Protein AF-A0A705KXM7-F1 (afdb_monomer)

Organism: Salmonella enterica (NCBI:txid28901)

pLDDT: mean 90.25, std 12.89, range [35.69, 98.38]

Solvent-accessible surface area (backbone atoms only — not comparable to full-atom values): 8293 Å² total; per-residue (Å²): 133,94,76,89,62,54,89,81,46,98,57,70,93,60,87,66,49,78,50,76,40,66,46,67,66,59,46,51,50,56,48,60,78,55,53,46,82,41,42,46,74,47,78,40,74,93,71,40,30,37,38,35,27,32,37,32,26,46,93,92,55,66,46,82,53,59,20,34,37,34,35,46,50,79,77,50,71,69,58,50,54,50,61,71,52,62,95,51,94,66,53,53,66,60,48,24,51,51,36,51,80,43,28,96,81,44,77,27,63,51,99,86,65,48,82,38,56,18,59,61,45,22,56,50,48,66,65,70,53,82,70,68,69,65,61,70,81,73,116

Foldseek 3Di:
DDDDPQVVDPDGPDDFAEAEEQDPVVLVVVLVVQADAQWDKDDDVVQRKIKIQRQQHDPVDGGPSRRMHMHGHDQDPVRVLCVVPPPDDDDLLRVLVSLVVCQVVDWDADPVRDTDGSNVVSVVSVVDDPVVVVPVVPD

Structure (mmCIF, N/CA/C/O backbone):
data_AF-A0A705KXM7-F1
#
_entry.id   AF-A0A705KXM7-F1
#
loop_
_atom_site.group_PDB
_atom_site.id
_atom_site.type_symbol
_atom_site.label_atom_id
_atom_site.label_alt_id
_atom_site.label_comp_id
_atom_site.label_asym_id
_atom_site.label_entity_id
_atom_site.label_seq_id
_atom_site.pdbx_PDB_ins_code
_atom_site.Cartn_x
_atom_site.Cartn_y
_atom_site.Cartn_z
_atom_site.occupancy
_atom_site.B_iso_or_equiv
_atom_site.auth_seq_id
_atom_site.auth_comp_id
_atom_site.auth_asym_id
_atom_site.auth_atom_id
_atom_site.pdbx_PDB_model_num
ATOM 1 N N . ARG A 1 1 ? 41.262 -5.428 -14.659 1.00 68.44 1 ARG A N 1
ATOM 2 C CA . ARG A 1 1 ? 40.091 -4.708 -14.102 1.00 68.44 1 ARG A CA 1
ATOM 3 C C . ARG A 1 1 ? 39.332 -4.125 -15.281 1.00 68.44 1 ARG A C 1
ATOM 5 O O . ARG A 1 1 ? 39.968 -3.481 -16.101 1.00 68.44 1 ARG A O 1
ATOM 12 N N . ILE A 1 2 ? 38.039 -4.408 -15.421 1.00 82.38 2 ILE A N 1
ATOM 13 C CA . ILE A 1 2 ? 37.230 -3.795 -16.482 1.00 82.38 2 ILE A CA 1
ATOM 14 C C . ILE A 1 2 ? 36.996 -2.336 -16.080 1.00 82.38 2 ILE A C 1
ATOM 16 O O . ILE A 1 2 ? 36.621 -2.066 -14.937 1.00 82.38 2 ILE A O 1
ATOM 20 N N . HIS A 1 3 ? 37.306 -1.409 -16.980 1.00 84.56 3 HIS A N 1
ATOM 21 C CA . HIS A 1 3 ? 37.097 0.021 -16.780 1.00 84.56 3 HIS A CA 1
ATOM 22 C C . HIS A 1 3 ? 35.886 0.460 -17.596 1.00 84.56 3 HIS A C 1
ATOM 24 O O . HIS A 1 3 ? 35.820 0.183 -18.790 1.00 84.56 3 HIS A O 1
ATOM 30 N N . ASP A 1 4 ? 34.945 1.141 -16.946 1.00 88.12 4 ASP A N 1
ATOM 31 C CA . ASP A 1 4 ? 33.779 1.706 -17.615 1.00 88.12 4 ASP A CA 1
ATOM 32 C C . ASP A 1 4 ? 34.175 2.956 -18.419 1.00 88.12 4 ASP A C 1
ATOM 34 O O . ASP A 1 4 ? 34.808 3.883 -17.896 1.00 88.12 4 ASP A O 1
ATOM 38 N N . LEU A 1 5 ? 33.815 2.959 -19.701 1.00 93.06 5 LEU A N 1
ATOM 39 C CA . LEU A 1 5 ? 34.077 4.043 -20.645 1.00 93.06 5 LEU A CA 1
ATOM 40 C C . LEU A 1 5 ? 32.840 4.921 -20.890 1.00 93.06 5 LEU A C 1
ATOM 42 O O . LEU A 1 5 ? 32.941 5.900 -21.625 1.00 93.06 5 LEU A O 1
ATOM 46 N N . GLU A 1 6 ? 31.692 4.618 -20.272 1.00 91.81 6 GLU A N 1
ATOM 47 C CA . GLU A 1 6 ? 30.417 5.323 -20.478 1.00 91.81 6 GLU A CA 1
ATOM 48 C C . GLU A 1 6 ? 30.561 6.837 -20.298 1.00 91.81 6 GLU A C 1
ATOM 50 O O . GLU A 1 6 ? 30.059 7.608 -21.109 1.00 91.81 6 GLU A O 1
ATOM 55 N N . LYS A 1 7 ? 31.345 7.267 -19.303 1.00 91.88 7 LYS A N 1
ATOM 56 C CA . LYS A 1 7 ? 31.594 8.684 -18.981 1.00 91.88 7 LYS A CA 1
ATOM 57 C C . LYS A 1 7 ? 32.223 9.515 -20.106 1.00 91.88 7 LYS A C 1
ATOM 59 O O . LYS A 1 7 ? 32.216 10.737 -20.017 1.00 91.88 7 LYS A O 1
ATOM 64 N N . PHE A 1 8 ? 32.829 8.872 -21.102 1.00 95.50 8 PHE A N 1
ATOM 65 C CA . PHE A 1 8 ? 33.451 9.547 -22.243 1.00 95.50 8 PHE A CA 1
ATOM 66 C C . PHE A 1 8 ? 32.529 9.618 -23.465 1.00 95.50 8 PHE A C 1
ATOM 68 O O . PHE A 1 8 ? 32.888 10.241 -24.460 1.00 95.50 8 PHE A O 1
ATOM 75 N N . ASN A 1 9 ? 31.358 8.982 -23.407 1.00 92.12 9 ASN A N 1
ATOM 76 C CA . ASN A 1 9 ? 30.386 8.994 -24.488 1.00 92.12 9 ASN A CA 1
ATOM 77 C C . ASN A 1 9 ? 29.373 10.122 -24.298 1.00 92.12 9 ASN A C 1
ATOM 79 O O . ASN A 1 9 ? 29.081 10.542 -23.180 1.00 92.12 9 ASN A O 1
ATOM 83 N N . LEU A 1 10 ? 28.808 10.590 -25.412 1.00 94.94 10 LEU A N 1
ATOM 84 C CA . LEU A 1 10 ? 27.752 11.604 -25.398 1.00 94.94 10 LEU A CA 1
A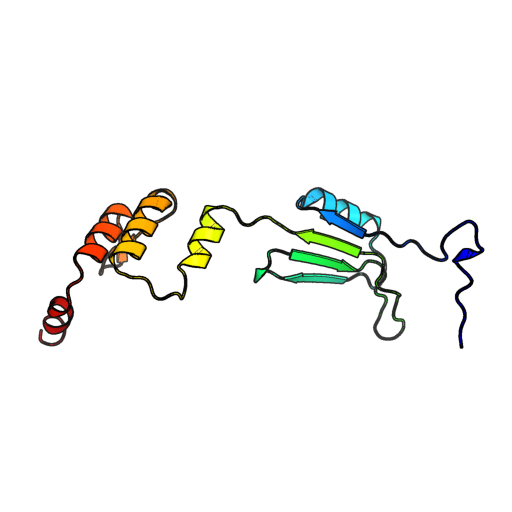TOM 85 C C . LEU A 1 10 ? 26.478 11.086 -24.709 1.00 94.94 10 LEU A C 1
ATOM 87 O O . LEU A 1 10 ? 25.825 11.820 -23.974 1.00 94.94 10 LEU A O 1
ATOM 91 N N . ASN A 1 11 ? 26.150 9.814 -24.943 1.00 94.00 11 ASN A N 1
ATOM 92 C CA . ASN A 1 11 ? 24.974 9.142 -24.404 1.00 94.00 11 ASN A CA 1
ATOM 93 C C . ASN A 1 11 ? 25.385 7.977 -23.501 1.00 94.00 11 ASN A C 1
ATOM 95 O O . ASN A 1 11 ? 26.460 7.396 -23.659 1.00 94.00 11 ASN A O 1
ATOM 99 N N . ARG A 1 12 ? 24.483 7.601 -22.591 1.00 91.56 12 ARG A N 1
ATOM 100 C CA . ARG A 1 12 ? 24.605 6.363 -21.812 1.00 91.56 12 ARG A CA 1
ATOM 101 C C . ARG A 1 12 ? 24.547 5.139 -22.726 1.00 91.56 12 ARG A C 1
ATOM 103 O O . ARG A 1 12 ? 23.885 5.169 -23.760 1.00 91.56 12 ARG A O 1
ATOM 110 N N . PHE A 1 13 ? 25.173 4.044 -22.305 1.00 92.81 13 PHE A N 1
ATOM 111 C CA . PHE A 1 13 ? 25.143 2.766 -23.027 1.00 92.81 13 PHE A CA 1
ATOM 112 C C . PHE A 1 13 ? 23.765 2.110 -23.029 1.00 92.81 13 PHE A C 1
ATOM 114 O O . PHE A 1 13 ? 23.474 1.271 -23.873 1.00 92.81 13 PHE A O 1
ATOM 121 N N . ARG A 1 14 ? 22.920 2.482 -22.068 1.00 90.44 14 ARG A N 1
ATOM 122 C CA . ARG A 1 14 ? 21.534 2.038 -21.961 1.00 90.44 14 ARG A CA 1
ATOM 123 C C . ARG A 1 14 ? 20.712 3.079 -21.222 1.00 90.44 14 ARG A C 1
ATOM 125 O O . ARG A 1 14 ? 21.244 3.876 -20.444 1.00 90.44 14 ARG A O 1
ATOM 132 N N . PHE A 1 15 ? 19.405 3.029 -21.416 1.00 90.75 15 PHE A N 1
ATOM 133 C CA . PHE A 1 15 ? 18.480 3.808 -20.611 1.00 90.75 15 PHE A CA 1
ATOM 134 C C . PHE A 1 15 ? 18.468 3.304 -19.154 1.00 90.75 15 PHE A C 1
ATOM 136 O O . PHE A 1 15 ? 18.450 2.099 -18.913 1.00 90.75 15 PHE A O 1
ATOM 143 N N . ARG A 1 16 ? 18.506 4.229 -18.185 1.00 92.44 16 ARG A N 1
ATOM 144 C CA . ARG A 1 16 ? 18.468 3.948 -16.735 1.00 92.44 16 ARG A CA 1
ATOM 145 C C . ARG A 1 16 ? 17.587 4.983 -16.045 1.00 92.44 16 ARG A C 1
ATOM 147 O O . ARG A 1 16 ? 18.076 6.030 -15.612 1.00 92.44 16 ARG A O 1
ATOM 154 N N . GLY A 1 17 ? 16.288 4.724 -16.032 1.00 94.38 17 GLY A N 1
ATOM 155 C CA . GLY A 1 17 ? 15.303 5.5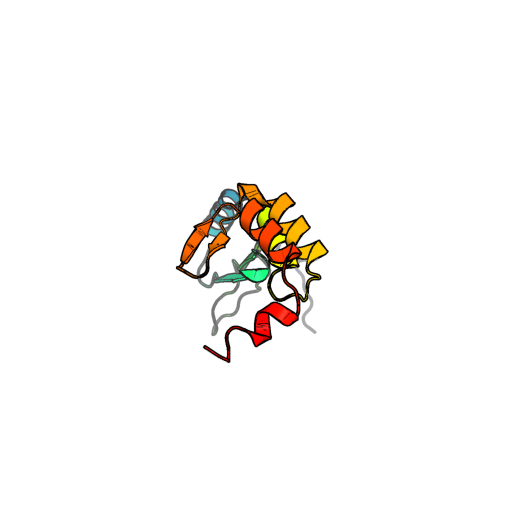43 -15.343 1.00 94.38 17 GLY A CA 1
ATOM 156 C C . GLY A 1 17 ? 15.062 5.080 -13.907 1.00 94.38 17 GLY A C 1
ATOM 157 O O . GLY A 1 17 ? 15.335 3.939 -13.538 1.00 94.38 17 GLY A O 1
ATOM 158 N N . SER A 1 18 ? 14.552 5.986 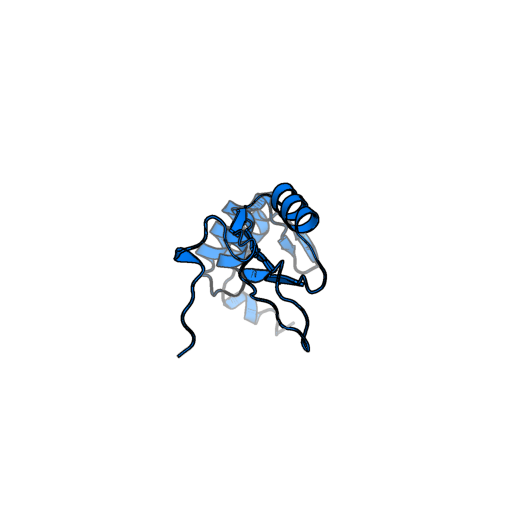-13.078 1.00 96.12 18 SER A N 1
ATOM 159 C CA . SER A 1 18 ? 14.091 5.668 -11.727 1.00 96.12 18 SER A CA 1
ATOM 160 C C . SER A 1 18 ? 12.845 6.490 -11.422 1.00 96.12 18 SER A C 1
ATOM 162 O O . SER A 1 18 ? 12.934 7.643 -10.996 1.00 96.12 18 SER A O 1
ATOM 164 N N . LEU A 1 19 ? 11.673 5.922 -11.710 1.00 97.56 19 LEU A N 1
ATOM 165 C CA . LEU A 1 19 ? 10.403 6.516 -11.302 1.00 97.56 19 LEU A CA 1
ATOM 166 C C . LEU A 1 19 ? 10.126 6.156 -9.839 1.00 97.56 19 LEU A C 1
ATOM 168 O O . LEU A 1 19 ? 10.190 4.991 -9.459 1.00 97.56 19 LEU A O 1
ATOM 172 N N . SER A 1 20 ? 9.730 7.138 -9.034 1.00 97.56 20 SER A N 1
ATOM 173 C CA . SER A 1 20 ? 9.145 6.914 -7.711 1.00 97.56 20 SER A CA 1
ATOM 174 C C . SER A 1 20 ? 7.866 7.730 -7.592 1.00 97.56 20 SER A C 1
ATOM 176 O O . SER A 1 20 ? 7.909 8.956 -7.671 1.00 97.56 20 SER A O 1
ATOM 178 N N . THR A 1 21 ? 6.729 7.067 -7.399 1.00 97.81 21 THR A N 1
ATOM 179 C CA . THR A 1 21 ? 5.417 7.724 -7.348 1.00 97.81 21 THR A CA 1
ATOM 180 C C . THR A 1 21 ? 4.485 7.058 -6.337 1.00 97.81 21 THR A C 1
ATOM 182 O O . THR A 1 21 ? 4.678 5.906 -5.949 1.00 97.81 21 THR A O 1
ATOM 185 N N . ALA A 1 22 ? 3.465 7.795 -5.901 1.00 96.56 22 ALA A N 1
ATOM 186 C CA . ALA A 1 22 ? 2.320 7.254 -5.167 1.00 96.56 22 ALA A CA 1
ATOM 187 C C . ALA A 1 22 ? 1.085 7.065 -6.072 1.00 96.56 22 ALA A C 1
ATOM 189 O O . ALA A 1 22 ? 0.077 6.527 -5.624 1.00 96.56 22 ALA A O 1
ATOM 190 N N . SER A 1 23 ? 1.154 7.518 -7.329 1.00 96.81 23 SER A N 1
ATOM 191 C CA . SER A 1 23 ? 0.089 7.390 -8.323 1.00 96.81 23 SER A CA 1
ATOM 192 C C . SER A 1 23 ? 0.181 6.037 -9.024 1.00 96.81 23 SER A C 1
ATOM 194 O O . SER A 1 23 ? 1.189 5.718 -9.660 1.00 96.81 23 SER A O 1
ATOM 196 N N . ILE A 1 24 ? -0.885 5.244 -8.910 1.00 96.62 24 ILE A N 1
ATOM 197 C CA . ILE A 1 24 ? -0.996 3.941 -9.580 1.00 96.62 24 ILE A CA 1
ATOM 198 C C . ILE A 1 24 ? -1.003 4.125 -11.101 1.00 96.62 24 ILE A C 1
ATOM 200 O O . ILE A 1 24 ? -0.373 3.339 -11.809 1.00 96.62 24 ILE A O 1
ATOM 204 N N . ASP A 1 25 ? -1.653 5.178 -11.600 1.00 97.69 25 ASP A N 1
ATOM 205 C CA . ASP A 1 25 ? -1.754 5.454 -13.034 1.00 97.69 25 ASP A CA 1
ATOM 206 C C . ASP A 1 25 ? -0.393 5.813 -13.634 1.00 97.69 25 ASP A C 1
ATOM 208 O O . ASP A 1 25 ? -0.008 5.262 -14.665 1.00 97.69 25 ASP A O 1
ATOM 212 N N . ASP A 1 26 ? 0.381 6.667 -12.956 1.00 97.44 26 ASP A N 1
ATOM 213 C CA . ASP A 1 26 ? 1.729 7.028 -13.411 1.00 97.44 26 ASP A CA 1
ATOM 214 C C . ASP A 1 26 ? 2.666 5.827 -13.395 1.00 97.44 26 ASP A C 1
ATOM 216 O O . ASP A 1 26 ? 3.410 5.616 -14.352 1.00 97.44 26 ASP A O 1
ATOM 220 N N . PHE A 1 27 ? 2.607 5.024 -12.330 1.00 98.12 27 PHE A N 1
ATOM 221 C CA . PHE A 1 27 ? 3.379 3.792 -12.228 1.00 98.12 27 PHE A CA 1
ATOM 222 C C . PHE A 1 27 ? 3.021 2.819 -13.352 1.00 98.12 27 PHE A C 1
ATOM 224 O O . PHE A 1 27 ? 3.905 2.286 -14.015 1.00 98.12 27 PHE A O 1
ATOM 231 N N . THR A 1 28 ? 1.728 2.612 -13.600 1.00 96.81 28 THR A N 1
ATOM 232 C CA . THR A 1 28 ? 1.247 1.681 -14.624 1.00 96.81 28 THR A CA 1
ATOM 233 C C . THR A 1 28 ? 1.638 2.143 -16.020 1.00 96.81 28 THR A C 1
ATOM 235 O O . THR A 1 28 ? 2.111 1.331 -16.810 1.00 96.81 28 THR A O 1
ATOM 238 N N . ARG A 1 29 ? 1.467 3.434 -16.324 1.00 97.31 29 ARG A N 1
ATOM 239 C CA . ARG A 1 29 ? 1.858 4.021 -17.609 1.00 97.31 29 ARG A CA 1
ATOM 240 C C . ARG A 1 29 ? 3.358 3.879 -17.840 1.00 97.31 29 ARG A C 1
ATOM 242 O O . ARG A 1 29 ? 3.762 3.248 -18.805 1.00 97.31 29 ARG A O 1
ATOM 249 N N . TYR A 1 30 ? 4.173 4.371 -16.907 1.00 96.88 30 TYR A N 1
ATOM 250 C CA . TYR A 1 30 ? 5.629 4.321 -17.029 1.00 96.88 30 TYR A CA 1
ATOM 251 C C . TYR A 1 30 ? 6.162 2.891 -17.160 1.00 96.88 30 TYR A C 1
ATOM 253 O O . TYR A 1 30 ? 7.016 2.626 -18.002 1.00 96.88 30 TYR A O 1
ATOM 261 N N . SER A 1 31 ? 5.648 1.961 -16.349 1.00 96.25 31 SER A N 1
ATOM 262 C CA . SER A 1 31 ? 6.066 0.561 -16.412 1.00 96.25 31 SER A CA 1
ATOM 263 C C . SER A 1 31 ? 5.647 -0.103 -17.718 1.00 96.25 31 SER A C 1
ATOM 265 O O . SER A 1 31 ? 6.425 -0.880 -18.248 1.00 96.25 31 SER A O 1
ATOM 267 N N . LYS A 1 32 ? 4.455 0.191 -18.259 1.00 95.19 32 LYS A N 1
ATOM 268 C CA . LYS A 1 32 ? 4.008 -0.372 -19.544 1.00 95.19 32 LYS A CA 1
ATOM 269 C C . LYS A 1 32 ? 4.802 0.177 -20.723 1.00 95.19 32 LYS A C 1
ATOM 271 O O . LYS A 1 32 ? 5.171 -0.598 -21.594 1.00 95.19 32 LYS A O 1
ATOM 276 N N . ASP A 1 33 ? 5.081 1.477 -20.728 1.00 95.50 33 ASP A N 1
ATOM 277 C CA . ASP A 1 33 ? 5.788 2.142 -21.828 1.00 95.50 33 ASP A CA 1
ATOM 278 C C . ASP A 1 33 ? 7.242 1.659 -21.966 1.00 95.50 33 ASP A C 1
ATOM 280 O O . ASP A 1 33 ? 7.822 1.733 -23.047 1.00 95.50 33 ASP A O 1
ATOM 284 N N . LEU A 1 34 ? 7.836 1.178 -20.870 1.00 93.75 34 LEU A N 1
ATOM 285 C CA . LEU A 1 34 ? 9.239 0.762 -20.795 1.00 93.75 34 LEU A CA 1
ATOM 286 C C . LEU A 1 34 ? 9.424 -0.726 -20.471 1.00 93.75 34 LEU A C 1
ATOM 288 O O . LEU A 1 34 ? 10.557 -1.151 -20.237 1.00 93.75 34 LEU A O 1
ATOM 292 N N . ALA A 1 35 ? 8.341 -1.501 -20.401 1.00 92.00 35 ALA A N 1
ATOM 293 C CA . ALA A 1 35 ? 8.423 -2.937 -20.181 1.00 92.00 35 ALA A CA 1
ATOM 294 C C . ALA A 1 35 ? 8.964 -3.625 -21.435 1.00 92.00 35 ALA A C 1
ATOM 296 O O . ALA A 1 35 ? 8.431 -3.456 -22.529 1.00 92.00 35 ALA A O 1
ATOM 297 N N . ASP A 1 36 ? 9.980 -4.452 -21.232 1.00 86.75 36 ASP A N 1
ATOM 298 C CA . ASP A 1 36 ? 10.537 -5.346 -22.243 1.00 86.75 36 ASP A CA 1
ATOM 299 C C . ASP A 1 36 ? 10.597 -6.790 -21.716 1.00 86.75 36 ASP A C 1
ATOM 301 O O . ASP A 1 36 ? 10.257 -7.066 -20.553 1.00 86.75 36 ASP A O 1
ATOM 305 N N . GLU A 1 37 ? 11.035 -7.723 -22.558 1.00 86.75 37 GLU A N 1
ATOM 306 C CA . GLU A 1 37 ? 11.304 -9.100 -22.169 1.00 86.75 37 GLU A CA 1
ATOM 307 C C . GLU A 1 37 ? 12.219 -9.153 -20.933 1.00 86.75 37 GLU A C 1
ATOM 309 O O . GLU A 1 37 ? 13.202 -8.427 -20.791 1.00 86.75 37 GLU A O 1
ATOM 314 N N . GLY A 1 38 ? 11.845 -9.990 -19.965 1.00 90.38 38 GLY A N 1
ATOM 315 C CA . GLY A 1 38 ? 12.556 -10.068 -18.689 1.00 90.38 38 GLY A CA 1
ATOM 316 C C . GLY A 1 38 ? 12.143 -9.026 -17.645 1.00 90.38 38 GLY A C 1
ATOM 317 O O . GLY A 1 38 ? 12.558 -9.146 -16.497 1.00 90.38 38 GLY A O 1
ATOM 318 N N . THR A 1 39 ? 11.260 -8.068 -17.953 1.00 95.62 39 THR A N 1
ATOM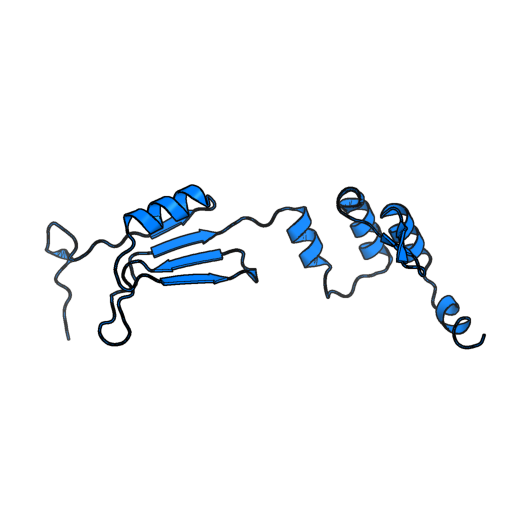 319 C CA . THR A 1 39 ? 10.679 -7.180 -16.927 1.00 95.62 39 THR A CA 1
ATOM 320 C C . THR A 1 39 ? 9.995 -7.994 -15.831 1.00 95.62 39 THR A C 1
ATOM 322 O O . THR A 1 39 ? 9.280 -8.968 -16.099 1.00 95.62 39 THR A O 1
ATOM 325 N N . ARG A 1 40 ? 10.192 -7.600 -14.570 1.00 96.25 40 ARG A N 1
ATOM 326 C CA . ARG A 1 40 ? 9.495 -8.189 -13.418 1.00 96.25 40 ARG A CA 1
ATOM 327 C C . ARG A 1 40 ? 9.007 -7.102 -12.477 1.00 96.25 40 ARG A C 1
ATOM 329 O O . ARG A 1 40 ? 9.694 -6.106 -12.264 1.00 96.25 40 ARG A O 1
ATOM 336 N N . CYS A 1 41 ? 7.832 -7.322 -11.895 1.00 96.81 41 CYS A N 1
ATOM 337 C CA . CYS A 1 41 ? 7.278 -6.487 -10.839 1.00 96.81 41 CYS A CA 1
ATOM 338 C C . CYS A 1 41 ? 7.205 -7.288 -9.541 1.00 96.81 41 CYS A C 1
ATOM 340 O O . CYS A 1 41 ? 6.668 -8.394 -9.516 1.00 96.81 41 CYS A O 1
ATOM 342 N N . PHE A 1 42 ? 7.747 -6.717 -8.474 1.00 97.19 42 PHE A N 1
ATOM 343 C CA . PHE A 1 42 ? 7.763 -7.284 -7.135 1.00 97.19 42 PHE A CA 1
ATOM 344 C C . PHE A 1 42 ? 6.808 -6.486 -6.255 1.00 97.19 42 PHE A C 1
ATOM 346 O O . PHE A 1 42 ? 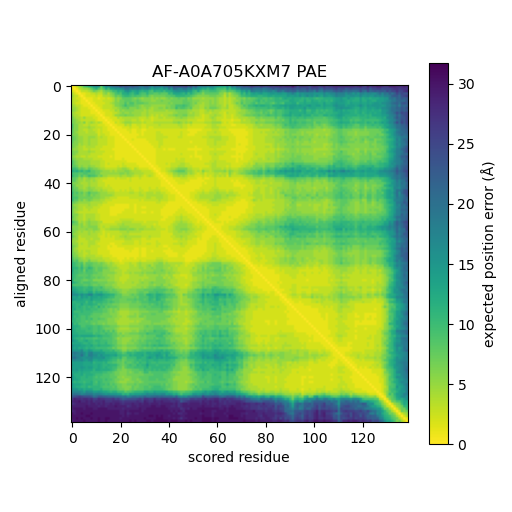6.860 -5.255 -6.250 1.00 97.19 42 PHE A O 1
ATOM 353 N N . ILE A 1 43 ? 5.939 -7.178 -5.522 1.00 96.50 43 ILE A N 1
ATOM 354 C CA . ILE A 1 43 ? 4.913 -6.566 -4.675 1.00 96.50 43 ILE A CA 1
ATOM 355 C C . ILE A 1 43 ? 5.245 -6.861 -3.215 1.00 96.50 43 ILE A C 1
ATOM 357 O O . ILE A 1 43 ? 5.463 -8.008 -2.839 1.00 96.50 43 ILE A O 1
ATOM 361 N N . ASP A 1 44 ? 5.252 -5.810 -2.405 1.00 95.50 44 ASP A N 1
ATOM 362 C CA . ASP A 1 44 ? 5.413 -5.834 -0.958 1.00 95.50 44 ASP A CA 1
ATOM 363 C C . ASP A 1 44 ? 4.162 -5.194 -0.341 1.00 95.50 44 ASP A C 1
ATOM 365 O O . ASP A 1 44 ? 4.013 -3.967 -0.284 1.00 95.50 44 ASP A O 1
ATOM 369 N N . ALA A 1 45 ? 3.213 -6.047 0.046 1.00 89.69 45 ALA A N 1
ATOM 370 C CA . ALA A 1 45 ? 1.916 -5.615 0.555 1.00 89.69 45 ALA A CA 1
ATOM 371 C C . ALA A 1 45 ? 2.032 -4.914 1.920 1.00 89.69 45 ALA A C 1
ATOM 373 O O . ALA A 1 45 ? 1.372 -3.896 2.140 1.00 89.69 45 ALA A O 1
ATOM 374 N N . ASP A 1 46 ? 2.920 -5.392 2.794 1.00 88.06 46 ASP A N 1
ATOM 375 C CA . ASP A 1 46 ? 3.096 -4.873 4.158 1.00 88.06 46 ASP A CA 1
ATOM 376 C C . ASP A 1 46 ? 3.603 -3.423 4.154 1.00 88.06 46 ASP A C 1
ATOM 378 O O . ASP A 1 46 ? 3.158 -2.563 4.935 1.00 88.06 46 ASP A O 1
ATOM 382 N N . ASN A 1 47 ? 4.499 -3.122 3.210 1.00 90.75 47 ASN A N 1
ATOM 383 C CA . ASN A 1 47 ? 5.017 -1.776 2.984 1.00 90.75 47 ASN A CA 1
ATOM 384 C C . ASN A 1 47 ? 4.197 -0.962 1.970 1.00 90.75 47 ASN A C 1
ATOM 386 O O . ASN A 1 47 ? 4.579 0.170 1.660 1.00 90.75 47 ASN A O 1
ATOM 390 N N . MET A 1 48 ? 3.079 -1.508 1.471 1.00 93.50 48 MET A N 1
ATOM 391 C CA . MET A 1 48 ? 2.251 -0.942 0.399 1.00 93.50 48 MET A CA 1
ATOM 392 C C . MET A 1 48 ? 3.083 -0.435 -0.790 1.00 93.50 48 MET A C 1
ATOM 394 O O . MET A 1 48 ? 2.939 0.704 -1.256 1.00 93.50 48 MET A O 1
ATOM 398 N N . ARG A 1 49 ? 4.006 -1.279 -1.249 1.00 96.88 49 ARG A N 1
ATOM 399 C CA . ARG A 1 49 ? 5.007 -0.942 -2.255 1.00 96.88 49 ARG A CA 1
ATOM 400 C C . ARG A 1 49 ? 4.982 -1.947 -3.402 1.00 96.88 49 ARG A C 1
ATOM 402 O O . ARG A 1 49 ? 4.843 -3.144 -3.189 1.00 96.88 49 ARG A O 1
ATOM 409 N N . ALA A 1 50 ? 5.197 -1.465 -4.619 1.00 97.94 50 ALA A N 1
ATOM 410 C CA . ALA A 1 50 ? 5.536 -2.306 -5.760 1.00 97.94 50 ALA A CA 1
ATOM 411 C C . ALA A 1 50 ? 6.774 -1.748 -6.467 1.00 97.94 50 ALA A C 1
ATOM 413 O O . ALA A 1 50 ? 6.951 -0.532 -6.550 1.00 97.94 50 ALA A O 1
ATOM 414 N N . VAL A 1 51 ? 7.645 -2.624 -6.962 1.00 98.12 51 VAL A N 1
ATOM 415 C CA . VAL A 1 51 ? 8.849 -2.243 -7.706 1.00 98.12 51 VAL A CA 1
ATOM 416 C C . VAL A 1 51 ? 8.904 -3.034 -9.001 1.00 98.12 51 VAL A C 1
ATOM 418 O O . VAL A 1 51 ? 9.033 -4.253 -8.978 1.00 98.12 51 VAL A O 1
ATOM 421 N N . SER A 1 52 ? 8.822 -2.341 -10.132 1.00 97.94 52 SER A N 1
ATOM 422 C CA . SER A 1 52 ? 9.116 -2.909 -11.446 1.00 97.94 52 SER A CA 1
ATOM 423 C C . SER A 1 52 ? 10.580 -2.678 -11.793 1.00 97.94 52 SER A C 1
ATOM 425 O O . SER A 1 52 ? 11.063 -1.547 -11.738 1.00 97.94 52 SER A O 1
ATOM 427 N N . VAL A 1 53 ? 11.278 -3.751 -12.148 1.00 97.56 53 VAL A N 1
ATOM 428 C CA . VAL A 1 53 ? 12.624 -3.716 -12.719 1.00 97.56 53 VAL A CA 1
ATOM 429 C C . VAL A 1 53 ? 12.480 -4.010 -14.204 1.00 97.56 53 VAL A C 1
ATOM 431 O O . VAL A 1 53 ? 12.109 -5.118 -14.592 1.00 97.56 53 VAL A O 1
ATOM 434 N N . LEU A 1 54 ? 12.721 -2.986 -15.015 1.00 96.94 54 LEU A N 1
ATOM 435 C CA . LEU A 1 54 ? 12.336 -2.939 -16.426 1.00 96.94 54 LEU A CA 1
ATOM 436 C C . LEU A 1 54 ? 13.392 -3.567 -17.344 1.00 96.94 54 LEU A C 1
ATOM 438 O O . LEU A 1 54 ? 13.092 -3.978 -18.452 1.00 96.94 54 LEU A O 1
ATOM 442 N N . ASN A 1 55 ? 14.635 -3.670 -16.874 1.00 95.19 55 ASN A N 1
ATOM 443 C CA . ASN A 1 55 ? 15.745 -4.289 -17.599 1.00 95.19 55 ASN A CA 1
ATOM 444 C C . ASN A 1 55 ? 16.428 -5.381 -16.760 1.00 95.19 55 ASN A C 1
ATOM 446 O O . ASN A 1 55 ? 17.657 -5.417 -16.638 1.00 95.19 55 ASN A O 1
ATOM 450 N N . LEU A 1 56 ? 15.617 -6.238 -16.131 1.00 95.81 56 LEU A N 1
ATOM 451 C CA . LEU A 1 56 ? 16.104 -7.347 -15.305 1.00 95.81 56 LEU A CA 1
ATOM 452 C C . LEU A 1 56 ? 16.666 -8.504 -16.146 1.00 95.81 56 LEU A C 1
ATOM 454 O O . LEU A 1 56 ? 17.595 -9.166 -15.694 1.00 95.81 56 LEU A O 1
ATOM 458 N N . GLY A 1 57 ? 16.151 -8.718 -17.361 1.00 93.69 57 GLY A N 1
ATOM 459 C CA . GLY A 1 57 ? 16.545 -9.833 -18.226 1.00 93.69 57 GLY A CA 1
ATOM 460 C C . GLY A 1 57 ? 15.977 -11.180 -17.769 1.00 93.69 57 GLY A C 1
ATOM 461 O O . GLY A 1 57 ? 14.948 -11.248 -17.090 1.00 93.69 57 GLY A O 1
ATOM 462 N N . THR A 1 58 ? 16.631 -12.266 -18.167 1.00 92.81 58 THR A N 1
ATOM 463 C CA . THR A 1 58 ? 16.241 -13.644 -17.833 1.00 92.81 58 THR A CA 1
ATOM 464 C C . THR A 1 58 ? 17.269 -14.293 -16.902 1.00 92.81 58 THR A C 1
ATOM 466 O O . THR A 1 58 ? 18.249 -13.668 -16.503 1.00 92.81 58 THR A O 1
ATOM 469 N N . ILE A 1 59 ? 17.028 -15.546 -16.502 1.00 93.00 59 ILE A N 1
ATOM 470 C CA . ILE A 1 59 ? 17.986 -16.302 -15.679 1.00 93.00 59 ILE A CA 1
ATOM 471 C C . ILE A 1 59 ? 19.262 -16.603 -16.480 1.00 93.00 59 ILE A C 1
ATOM 473 O O . ILE A 1 59 ? 20.357 -16.504 -15.931 1.00 93.00 59 ILE A O 1
ATOM 477 N N . ASP A 1 60 ? 19.115 -16.932 -17.764 1.00 95.00 60 ASP A N 1
ATOM 478 C CA . ASP A 1 60 ? 20.232 -17.274 -18.649 1.00 95.00 60 ASP A CA 1
ATOM 479 C C . ASP A 1 60 ? 20.938 -16.021 -19.196 1.00 95.00 60 ASP A C 1
ATOM 481 O O . ASP A 1 60 ? 22.152 -16.025 -19.398 1.00 95.00 60 ASP A O 1
ATOM 485 N N . GLU A 1 61 ? 20.193 -14.924 -19.371 1.00 93.69 61 GLU A N 1
ATOM 486 C CA . GLU A 1 61 ? 20.687 -13.637 -19.869 1.00 93.69 61 GLU A CA 1
ATOM 487 C C . GLU A 1 61 ? 20.283 -12.494 -18.916 1.00 93.69 61 GLU A C 1
ATOM 489 O O . GLU A 1 61 ? 19.309 -11.771 -19.163 1.00 93.69 61 GLU A O 1
ATOM 494 N N . PRO A 1 62 ? 21.000 -12.321 -17.789 1.00 93.94 62 PRO A N 1
ATOM 495 C CA . PRO A 1 62 ? 20.666 -11.304 -16.804 1.00 93.94 62 PRO A CA 1
ATOM 496 C C . PRO A 1 62 ? 20.971 -9.896 -17.321 1.00 93.94 62 PRO A C 1
ATOM 498 O O . PRO A 1 62 ? 22.045 -9.606 -17.855 1.00 93.94 62 PRO A O 1
ATOM 501 N N . GLY A 1 63 ? 20.019 -8.996 -17.101 1.00 94.00 63 GLY A N 1
ATOM 502 C CA . GLY A 1 63 ? 20.148 -7.575 -17.377 1.00 94.00 63 GLY A CA 1
ATOM 503 C C . GLY A 1 63 ? 20.783 -6.802 -16.220 1.00 94.00 63 GLY A C 1
ATOM 504 O O . GLY A 1 63 ? 21.231 -7.348 -15.212 1.00 94.00 63 GLY A O 1
ATOM 505 N N . HIS A 1 64 ? 20.823 -5.479 -16.362 1.00 93.44 64 HIS A N 1
ATOM 506 C CA . HIS A 1 64 ? 21.488 -4.601 -15.398 1.00 93.44 64 HIS A CA 1
ATOM 507 C C . HIS A 1 64 ? 20.622 -4.183 -14.206 1.00 93.44 64 HIS A C 1
ATOM 509 O O . HIS A 1 64 ? 21.171 -3.667 -13.234 1.00 93.44 64 HIS A O 1
ATOM 515 N N . ALA A 1 65 ? 19.303 -4.387 -14.280 1.00 95.12 65 ALA A N 1
ATOM 516 C CA . ALA A 1 65 ? 18.358 -4.110 -13.197 1.00 95.12 65 ALA A CA 1
ATOM 517 C C . ALA A 1 65 ? 18.394 -2.669 -12.636 1.00 95.12 65 ALA A C 1
ATOM 519 O O . ALA A 1 65 ? 18.068 -2.431 -11.474 1.00 95.12 65 ALA A O 1
ATOM 520 N N . ASP A 1 66 ? 18.793 -1.698 -13.454 1.00 94.38 66 ASP A N 1
ATOM 521 C CA . ASP A 1 66 ? 19.005 -0.300 -13.064 1.00 94.38 66 ASP A CA 1
ATOM 522 C C . ASP A 1 66 ? 18.020 0.684 -13.709 1.00 94.38 66 ASP A C 1
ATOM 524 O O . ASP A 1 66 ? 18.083 1.885 -13.442 1.00 94.38 66 ASP A O 1
ATOM 528 N N . ASN A 1 67 ? 17.087 0.183 -14.523 1.00 95.88 67 ASN A N 1
ATOM 529 C CA . ASN A 1 67 ? 15.893 0.906 -14.932 1.00 95.88 67 ASN A CA 1
ATOM 530 C C . ASN A 1 67 ? 14.710 0.427 -14.084 1.00 95.88 67 ASN A C 1
ATOM 532 O O . ASN A 1 67 ? 14.285 -0.725 -14.196 1.00 95.88 67 ASN A O 1
ATOM 536 N N . THR A 1 68 ? 14.194 1.291 -13.210 1.00 97.69 68 THR A N 1
ATOM 537 C CA . THR A 1 68 ? 13.209 0.892 -12.198 1.00 97.69 68 THR A CA 1
ATOM 538 C C . THR A 1 68 ? 12.032 1.854 -12.101 1.00 97.69 68 THR A C 1
ATOM 540 O O . THR A 1 68 ? 12.147 3.056 -12.345 1.00 97.69 68 THR A O 1
ATOM 543 N N . ALA A 1 69 ? 10.890 1.316 -11.688 1.00 98.19 69 ALA A N 1
ATOM 544 C CA . ALA A 1 69 ? 9.731 2.080 -11.263 1.00 98.19 69 ALA A CA 1
ATOM 545 C C . ALA A 1 69 ? 9.308 1.601 -9.876 1.00 98.19 69 ALA A C 1
ATOM 547 O O . ALA A 1 69 ? 9.162 0.405 -9.648 1.00 98.19 69 ALA A O 1
ATOM 548 N N . THR A 1 70 ? 9.106 2.521 -8.940 1.00 98.38 70 THR A N 1
ATOM 549 C CA . THR A 1 70 ? 8.633 2.241 -7.585 1.00 98.38 70 THR A CA 1
ATOM 550 C C . THR A 1 70 ? 7.292 2.933 -7.358 1.00 98.38 70 THR A C 1
ATOM 552 O O . THR A 1 70 ? 7.203 4.160 -7.392 1.00 98.38 70 THR A O 1
ATOM 555 N N . LEU A 1 71 ? 6.261 2.143 -7.069 1.00 98.38 71 LEU A N 1
ATOM 556 C CA . LEU A 1 71 ? 5.015 2.605 -6.472 1.00 98.38 71 LEU A CA 1
ATOM 557 C C . LEU A 1 71 ? 5.146 2.497 -4.955 1.00 98.38 71 LEU A C 1
ATOM 559 O O . LEU A 1 71 ? 5.419 1.414 -4.440 1.00 98.38 71 LEU A O 1
ATOM 563 N N . LYS A 1 72 ? 4.931 3.592 -4.230 1.00 97.31 72 LYS A N 1
ATOM 564 C CA . LYS A 1 72 ? 4.813 3.578 -2.769 1.00 97.31 72 LYS A CA 1
ATOM 565 C C . LYS A 1 72 ? 3.541 4.303 -2.363 1.00 97.31 72 LYS A C 1
ATOM 567 O O . LYS A 1 72 ? 3.479 5.532 -2.415 1.00 97.31 72 LYS A O 1
ATOM 572 N N . LEU A 1 73 ? 2.531 3.538 -1.964 1.00 95.44 73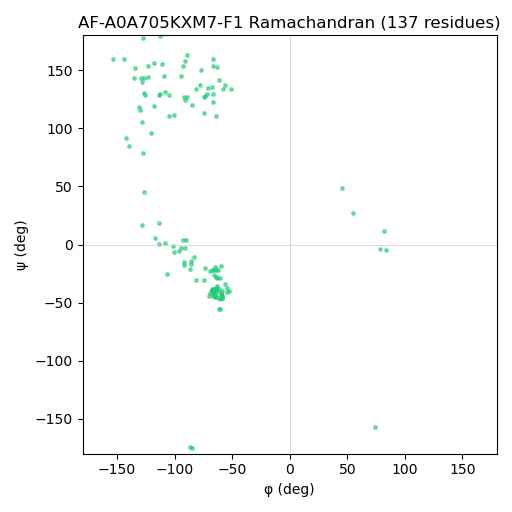 LEU A N 1
ATOM 573 C CA . LEU A 1 73 ? 1.268 4.096 -1.503 1.00 95.44 73 LEU A CA 1
ATOM 574 C C . LEU A 1 73 ? 1.420 4.623 -0.076 1.00 95.44 73 LEU A C 1
ATOM 576 O O . LEU A 1 73 ? 2.218 4.131 0.725 1.00 95.44 73 LEU A O 1
ATOM 580 N N . LYS A 1 74 ? 0.639 5.651 0.247 1.00 91.12 74 LYS A N 1
ATOM 581 C CA . LYS A 1 74 ? 0.537 6.154 1.615 1.00 91.12 74 LYS A CA 1
ATOM 582 C C . LYS A 1 74 ? -0.572 5.391 2.322 1.00 91.12 74 LYS A C 1
ATOM 584 O O . LYS A 1 74 ? -1.699 5.358 1.832 1.00 91.12 74 LYS A O 1
ATOM 589 N N . LYS A 1 75 ? -0.252 4.812 3.480 1.00 90.88 75 LYS A N 1
ATOM 590 C CA . LYS A 1 75 ? -1.263 4.264 4.387 1.00 90.88 75 LYS A CA 1
ATOM 591 C C . LYS A 1 75 ? -2.227 5.390 4.755 1.00 90.88 75 LYS A C 1
ATOM 593 O O . LYS A 1 75 ? -1.795 6.504 5.054 1.00 90.88 75 LYS A O 1
ATOM 598 N N . THR A 1 76 ? -3.525 5.113 4.709 1.00 91.56 76 THR A N 1
ATOM 599 C CA . THR A 1 76 ? -4.525 6.063 5.204 1.00 91.56 76 THR A CA 1
ATOM 600 C C . THR A 1 76 ? -4.382 6.201 6.724 1.00 91.56 76 THR A C 1
ATOM 602 O O . THR A 1 76 ? -3.790 5.336 7.382 1.00 91.56 76 THR A O 1
ATOM 605 N N . ALA A 1 77 ? -4.903 7.290 7.296 1.00 92.19 77 ALA A N 1
ATOM 606 C CA . ALA A 1 77 ? -4.881 7.470 8.747 1.00 92.19 77 ALA A CA 1
ATOM 607 C C . ALA A 1 77 ? -5.620 6.331 9.490 1.00 92.19 77 ALA A C 1
ATOM 609 O O . ALA A 1 77 ? -4.994 5.746 10.375 1.00 92.19 77 ALA A O 1
ATOM 610 N N . PRO A 1 78 ? -6.839 5.907 9.075 1.00 92.19 78 PRO A N 1
ATOM 611 C CA . PRO A 1 78 ? -7.515 4.767 9.699 1.00 92.19 78 PRO A CA 1
ATOM 612 C C . PRO A 1 78 ? -6.710 3.466 9.609 1.00 92.19 78 PRO A C 1
ATOM 614 O O . PRO A 1 78 ? -6.574 2.747 10.595 1.00 92.19 78 PRO A O 1
ATOM 617 N N . PHE A 1 79 ? -6.116 3.170 8.446 1.00 91.62 79 PHE A N 1
ATOM 618 C CA . PHE A 1 79 ? -5.348 1.935 8.272 1.00 91.62 79 PHE A CA 1
ATOM 619 C C . PHE A 1 79 ? -4.081 1.920 9.135 1.00 91.62 79 PHE A C 1
ATOM 621 O O . PHE A 1 79 ? -3.764 0.912 9.760 1.00 91.62 79 PHE A O 1
ATOM 628 N N . SER A 1 80 ? -3.377 3.051 9.220 1.00 92.25 80 SER A N 1
ATOM 629 C CA . SER A 1 80 ? -2.200 3.176 10.088 1.00 92.25 80 SER A CA 1
ATOM 630 C C . SER A 1 80 ? -2.567 3.008 11.565 1.00 92.25 80 SER A C 1
ATOM 632 O O . SER A 1 80 ? -1.849 2.329 12.295 1.00 92.25 80 SER A O 1
ATOM 634 N N . ALA A 1 81 ? -3.693 3.583 11.994 1.00 93.75 81 ALA A N 1
ATOM 635 C CA . ALA A 1 81 ? -4.170 3.459 13.365 1.00 93.75 81 ALA A CA 1
ATOM 636 C C . ALA A 1 81 ? -4.583 2.021 13.707 1.00 93.75 81 ALA A C 1
ATOM 638 O O . ALA A 1 81 ? -4.221 1.531 14.774 1.00 93.75 81 ALA A O 1
ATOM 639 N N . LEU A 1 82 ? -5.249 1.312 12.792 1.00 93.50 82 LEU A N 1
ATOM 640 C CA . LEU A 1 82 ? -5.567 -0.108 12.960 1.00 93.50 82 LEU A CA 1
ATOM 641 C C . LEU A 1 82 ? -4.306 -0.960 13.139 1.00 93.50 82 LEU A C 1
ATOM 643 O O . LEU A 1 82 ? -4.238 -1.780 14.053 1.00 93.50 82 LEU A O 1
ATOM 647 N N . LEU A 1 83 ? -3.285 -0.739 12.307 1.00 92.06 83 LEU A N 1
ATOM 648 C CA . LEU A 1 83 ? -2.019 -1.466 12.421 1.00 92.06 83 LEU A CA 1
ATOM 649 C C . LEU A 1 83 ? -1.292 -1.201 13.746 1.00 92.06 83 LEU A C 1
ATOM 651 O O . LEU A 1 83 ? -0.574 -2.078 14.204 1.00 92.06 83 LEU A O 1
ATOM 655 N N . SER A 1 84 ? -1.472 -0.028 14.365 1.00 91.12 84 SER A N 1
ATOM 656 C CA . SER A 1 84 ? -0.825 0.288 15.649 1.00 91.12 84 SER A CA 1
ATOM 657 C C . SER A 1 84 ? -1.422 -0.433 16.859 1.00 91.12 84 SER A C 1
ATOM 659 O O . SER A 1 84 ? -0.754 -0.535 17.883 1.00 91.12 84 SER A O 1
ATOM 661 N N . VAL A 1 85 ? -2.663 -0.921 16.762 1.00 94.00 85 VAL A N 1
ATOM 662 C CA . VAL A 1 85 ? -3.330 -1.636 17.864 1.00 94.00 85 VAL A CA 1
ATOM 663 C C . VAL A 1 85 ? -3.425 -3.138 17.624 1.00 94.00 85 VAL A C 1
ATOM 665 O O . VAL A 1 85 ? -3.513 -3.910 18.578 1.00 94.00 85 VAL A O 1
ATOM 668 N N . ASN A 1 86 ? -3.411 -3.571 16.362 1.00 92.12 86 ASN A N 1
ATOM 669 C CA . ASN A 1 86 ? -3.545 -4.974 16.002 1.00 92.12 86 ASN A CA 1
ATOM 670 C C . ASN A 1 86 ? -2.332 -5.794 16.468 1.00 92.12 86 ASN A C 1
ATOM 672 O O . ASN A 1 86 ? -1.205 -5.521 16.070 1.00 92.12 86 ASN A O 1
ATOM 676 N N . GLY A 1 87 ? -2.574 -6.827 17.278 1.00 90.06 87 GLY A N 1
ATOM 677 C CA . GLY A 1 87 ? -1.522 -7.689 17.831 1.00 90.06 87 GLY A CA 1
ATOM 678 C C . GLY A 1 87 ? -0.764 -7.093 19.023 1.00 90.06 87 GLY A C 1
ATOM 679 O O . GLY A 1 87 ? 0.041 -7.794 19.635 1.00 90.06 87 GLY A O 1
ATOM 680 N N . GLU A 1 88 ? -1.055 -5.847 19.399 1.00 92.50 88 GLU A N 1
ATOM 681 C CA . GLU A 1 88 ? -0.397 -5.156 20.505 1.00 92.50 88 GLU A CA 1
ATOM 682 C C . GLU A 1 88 ? -1.171 -5.294 21.819 1.00 92.50 88 GLU A C 1
ATOM 684 O O . GLU A 1 88 ? -2.408 -5.284 21.870 1.00 92.50 88 GLU A O 1
ATOM 689 N N . ARG A 1 89 ? -0.434 -5.377 22.933 1.00 93.25 89 ARG A N 1
ATOM 690 C CA . ARG A 1 89 ? -1.041 -5.349 24.270 1.00 93.25 89 ARG A CA 1
ATOM 691 C C . ARG A 1 89 ? -1.473 -3.927 24.598 1.00 93.25 89 ARG A C 1
ATOM 693 O O . ARG A 1 89 ? -0.643 -3.056 24.833 1.00 93.25 89 ARG A O 1
ATOM 700 N N . ASN A 1 90 ? -2.781 -3.723 24.691 1.00 93.31 90 ASN A N 1
ATOM 701 C CA . ASN A 1 90 ? -3.372 -2.441 25.045 1.00 93.31 90 ASN A CA 1
ATOM 702 C C . ASN A 1 90 ? -3.986 -2.487 26.446 1.00 93.31 90 ASN A C 1
ATOM 704 O O . ASN A 1 90 ? -4.551 -3.499 26.864 1.00 93.31 90 ASN A O 1
ATOM 708 N N . SER A 1 91 ? -3.900 -1.374 27.174 1.00 93.81 91 SER A N 1
ATOM 709 C CA . SER A 1 91 ? -4.707 -1.199 28.382 1.00 93.81 91 SER A CA 1
ATOM 710 C C . SER A 1 91 ? -6.188 -1.101 28.002 1.00 93.81 91 SER A C 1
ATOM 712 O O . SER A 1 91 ? -6.517 -0.631 26.913 1.00 93.81 91 SER A O 1
ATOM 714 N N . GLN A 1 92 ? -7.096 -1.477 28.906 1.00 92.69 92 GLN A N 1
ATOM 715 C CA . GLN A 1 92 ? -8.538 -1.313 28.669 1.00 92.69 92 GLN A CA 1
ATOM 716 C C . GLN A 1 92 ? -8.899 0.137 28.318 1.00 92.69 92 GLN A C 1
ATOM 718 O O . GLN A 1 92 ? -9.696 0.374 27.415 1.00 92.69 92 GLN A O 1
ATOM 723 N N . LYS A 1 93 ? -8.275 1.107 29.004 1.00 94.81 93 LYS A N 1
ATOM 724 C CA . LYS A 1 93 ? -8.475 2.537 28.752 1.00 94.81 93 LYS A CA 1
ATOM 725 C C . LYS A 1 93 ? -8.049 2.920 27.333 1.00 94.81 93 LYS A C 1
ATOM 727 O O . LYS A 1 93 ? -8.869 3.452 26.595 1.00 94.81 93 LYS A O 1
ATOM 732 N N . SER A 1 94 ? -6.805 2.614 26.958 1.00 95.25 94 SER A N 1
ATOM 733 C CA . SER A 1 94 ? -6.255 2.992 25.650 1.00 95.25 94 SER A CA 1
ATOM 734 C C . SER A 1 94 ? -6.994 2.320 24.495 1.00 95.25 94 SER A C 1
ATOM 736 O O . SER A 1 94 ? -7.251 2.959 23.482 1.00 95.25 94 SER A O 1
ATOM 738 N N . LEU A 1 95 ? -7.390 1.052 24.657 1.00 95.12 95 LEU A N 1
ATOM 739 C CA . LEU A 1 95 ? -8.170 0.349 23.641 1.00 95.12 95 LEU A CA 1
ATOM 740 C C . LEU A 1 95 ? -9.569 0.957 23.481 1.00 95.12 95 LEU A C 1
ATOM 742 O O . LEU A 1 95 ? -10.029 1.134 22.358 1.00 95.12 95 LEU A O 1
ATOM 746 N N . ALA A 1 96 ? -10.244 1.293 24.582 1.00 95.25 96 ALA A N 1
ATOM 747 C CA . ALA A 1 96 ? -11.574 1.889 24.520 1.00 95.25 96 ALA A CA 1
ATOM 748 C C . ALA A 1 96 ? -11.560 3.305 23.918 1.00 95.25 96 ALA A C 1
ATOM 750 O O . ALA A 1 96 ? -12.441 3.621 23.127 1.00 95.25 96 ALA A O 1
ATOM 751 N N . GLU A 1 97 ? -10.559 4.127 24.254 1.00 96.00 97 GLU A N 1
ATOM 752 C CA . GLU A 1 97 ? -10.347 5.445 23.631 1.00 96.00 97 GLU A CA 1
ATOM 753 C C . GLU A 1 97 ? -10.090 5.304 22.124 1.00 96.00 97 GLU A C 1
ATOM 755 O O . GLU A 1 97 ? -10.749 5.962 21.325 1.00 96.00 97 GLU A O 1
ATOM 760 N N . TRP A 1 98 ? -9.230 4.366 21.715 1.00 96.25 98 TRP A N 1
ATOM 761 C CA . TRP A 1 98 ? -8.973 4.108 20.296 1.00 96.25 98 TRP A CA 1
ATOM 762 C C . TRP A 1 98 ? -10.238 3.683 19.532 1.00 96.25 98 TRP A C 1
ATOM 764 O O . TRP A 1 98 ? -10.477 4.156 18.424 1.00 96.25 98 TRP A O 1
ATOM 774 N N . ILE A 1 99 ? -11.081 2.819 20.111 1.00 95.56 99 ILE A N 1
ATOM 775 C CA . ILE A 1 99 ? -12.345 2.415 19.470 1.00 95.56 99 ILE A CA 1
ATOM 776 C C . ILE A 1 99 ? -13.286 3.613 19.294 1.00 95.56 99 ILE A C 1
ATOM 778 O O . ILE A 1 99 ? -13.996 3.680 18.294 1.00 95.56 99 ILE A O 1
ATOM 782 N N . GLU A 1 100 ? -13.306 4.551 20.241 1.00 95.12 100 GLU A N 1
ATOM 783 C CA . GLU A 1 100 ? -14.120 5.766 20.133 1.00 95.12 100 GLU A CA 1
ATOM 784 C C . GLU A 1 100 ? -13.597 6.720 19.062 1.00 95.12 100 GLU A C 1
ATOM 786 O O . GLU A 1 100 ? -14.389 7.196 18.249 1.00 95.12 100 GLU A O 1
ATOM 791 N N . ASP A 1 101 ? -12.281 6.936 19.007 1.00 95.44 101 ASP A N 1
ATOM 792 C CA . ASP A 1 101 ? -11.638 7.801 18.009 1.00 95.44 101 ASP A CA 1
ATOM 793 C C . ASP A 1 101 ? -11.885 7.319 16.568 1.00 95.44 101 ASP A C 1
ATOM 795 O O . ASP A 1 101 ? -11.931 8.123 15.635 1.00 95.44 101 ASP A O 1
ATOM 799 N N . TRP A 1 102 ? -12.065 6.008 16.378 1.00 95.81 102 TRP A N 1
ATOM 800 C CA . TRP A 1 102 ? -12.284 5.381 15.071 1.00 95.81 102 TRP A CA 1
ATOM 801 C C . TRP A 1 102 ? -13.685 4.776 14.907 1.00 95.81 102 TRP A C 1
ATOM 803 O O . TRP A 1 102 ? -13.890 3.959 14.008 1.00 95.81 102 TRP A O 1
ATOM 813 N N . ALA A 1 103 ? -14.660 5.181 15.729 1.00 94.44 103 ALA A N 1
ATOM 814 C CA . ALA A 1 103 ? -15.994 4.577 15.777 1.00 94.44 103 ALA A CA 1
ATOM 815 C C . ALA A 1 103 ? -16.725 4.563 14.422 1.00 94.44 103 ALA A C 1
ATOM 817 O O . ALA A 1 103 ? -17.415 3.593 14.116 1.00 94.44 103 ALA A O 1
ATOM 818 N N . ASP A 1 104 ? -16.524 5.587 13.589 1.00 94.12 104 ASP A N 1
ATOM 819 C CA . ASP A 1 104 ? -17.123 5.687 12.248 1.00 94.12 104 ASP A CA 1
ATOM 820 C C . ASP A 1 104 ? -16.632 4.598 11.276 1.00 94.12 104 ASP A C 1
ATOM 822 O O . ASP A 1 104 ? -17.276 4.320 10.264 1.00 94.12 104 ASP A O 1
ATOM 826 N N . TYR A 1 105 ? -15.490 3.973 11.575 1.00 94.00 105 TYR A N 1
ATOM 827 C CA . TYR A 1 105 ? -14.859 2.937 10.755 1.00 94.00 105 TYR A CA 1
ATOM 828 C C . TYR A 1 105 ? -14.966 1.537 11.371 1.00 94.00 105 TYR A C 1
ATOM 830 O O . TYR A 1 105 ? -14.424 0.583 10.809 1.00 94.00 105 TYR A O 1
ATOM 838 N N . LEU A 1 106 ? -15.626 1.399 12.525 1.00 94.12 106 LEU A N 1
ATOM 839 C CA . LEU A 1 106 ? -15.654 0.171 13.312 1.00 94.12 106 LEU A CA 1
ATOM 840 C C . LEU A 1 106 ? -17.085 -0.313 13.555 1.00 94.12 106 LEU A C 1
ATOM 842 O O . LEU A 1 106 ? -18.007 0.458 13.810 1.00 94.12 106 LEU A O 1
ATOM 846 N N . VAL A 1 107 ? -17.250 -1.634 13.553 1.00 94.62 107 VAL A N 1
ATOM 847 C CA . VAL A 1 107 ? -18.460 -2.314 14.017 1.00 94.62 107 VAL A CA 1
ATOM 848 C C . VAL A 1 107 ? -18.052 -3.340 15.065 1.00 94.62 107 VAL A C 1
ATOM 850 O O . VAL A 1 107 ? -17.108 -4.104 14.862 1.00 94.62 107 VAL A O 1
ATOM 853 N N . GLY A 1 108 ? -18.714 -3.305 16.219 1.00 92.69 108 GLY A N 1
ATOM 854 C CA . GLY A 1 108 ? -18.533 -4.317 17.252 1.00 92.69 108 GLY A CA 1
ATOM 855 C C . GLY A 1 108 ? -19.509 -5.468 17.046 1.00 92.69 108 GLY A C 1
ATOM 856 O O . GLY A 1 108 ? -20.530 -5.309 16.382 1.00 92.69 108 GLY A O 1
ATOM 857 N N . PHE A 1 109 ? -19.231 -6.602 17.677 1.00 94.50 109 PHE A N 1
ATOM 858 C CA . PHE A 1 109 ? -20.150 -7.735 17.748 1.00 94.50 109 PHE A CA 1
ATOM 859 C C . PHE A 1 109 ? -20.304 -8.150 19.208 1.00 94.50 109 PHE A C 1
ATOM 861 O O . PHE A 1 109 ? -19.331 -8.098 19.965 1.00 94.50 109 PHE A O 1
ATOM 868 N N . ASP A 1 110 ? -21.520 -8.495 19.622 1.00 92.06 110 ASP A N 1
ATOM 869 C CA . ASP A 1 110 ? -21.758 -9.047 20.955 1.00 92.06 110 ASP A CA 1
ATOM 870 C C . ASP A 1 110 ? -21.535 -10.571 21.008 1.00 92.06 110 ASP A C 1
ATOM 872 O O . ASP A 1 110 ? -21.080 -11.185 20.042 1.00 92.06 110 ASP A O 1
ATOM 876 N N . ALA A 1 111 ? -21.823 -11.188 22.160 1.00 90.12 111 ALA A N 1
ATOM 877 C CA . ALA A 1 111 ? -21.608 -12.618 22.388 1.00 90.12 111 ALA A CA 1
ATOM 878 C C . ALA A 1 111 ? -22.436 -13.531 21.463 1.00 90.12 111 ALA A C 1
ATOM 880 O O . ALA A 1 111 ? -22.050 -14.677 21.247 1.00 90.12 111 ALA A O 1
ATOM 881 N N . ASN A 1 112 ? -23.539 -13.029 20.902 1.00 92.88 112 ASN A N 1
ATOM 882 C CA . ASN A 1 112 ? -24.377 -13.770 19.961 1.00 92.88 112 ASN A CA 1
ATOM 883 C C . ASN A 1 112 ? -23.945 -13.546 18.503 1.00 92.88 112 ASN A C 1
ATOM 885 O O . ASN A 1 112 ? -24.501 -14.158 17.593 1.00 92.88 112 ASN A O 1
ATOM 889 N N . GLY A 1 113 ? -22.948 -12.684 18.274 1.00 92.06 113 GLY A N 1
ATOM 890 C CA . GLY A 1 113 ? -22.527 -12.264 16.942 1.00 92.06 113 GLY A CA 1
ATOM 891 C C . GLY A 1 113 ? -23.398 -11.155 16.351 1.00 92.06 113 GLY A C 1
ATOM 892 O O . GLY A 1 113 ? -23.252 -10.850 15.166 1.00 92.06 113 GLY A O 1
ATOM 893 N N . ASP A 1 114 ? -24.272 -10.529 17.144 1.00 94.88 114 ASP A N 1
ATOM 894 C CA . ASP A 1 114 ? -25.097 -9.421 16.676 1.00 94.88 114 ASP A CA 1
ATOM 895 C C . ASP A 1 114 ? -24.274 -8.129 16.619 1.00 94.88 114 ASP A C 1
ATOM 897 O O . ASP A 1 114 ? -23.491 -7.808 17.520 1.00 94.88 114 ASP A O 1
ATOM 901 N N . ALA A 1 115 ? -24.449 -7.366 15.536 1.00 96.00 115 ALA A N 1
ATOM 902 C CA . ALA A 1 115 ? -23.721 -6.121 15.329 1.00 96.00 115 ALA A CA 1
ATOM 903 C C . ALA A 1 115 ? -24.130 -5.061 16.364 1.00 96.00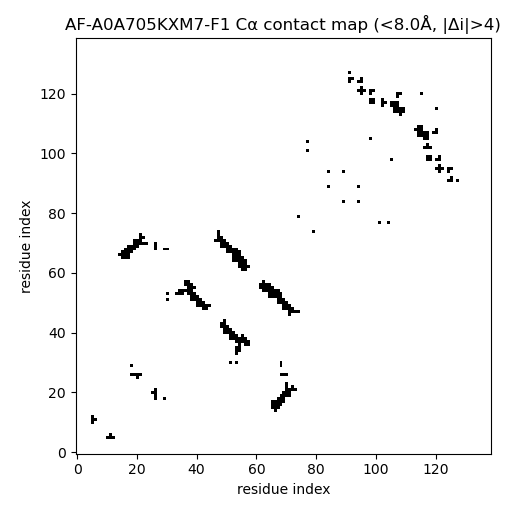 115 ALA A C 1
ATOM 905 O O . ALA A 1 115 ? -25.306 -4.736 16.540 1.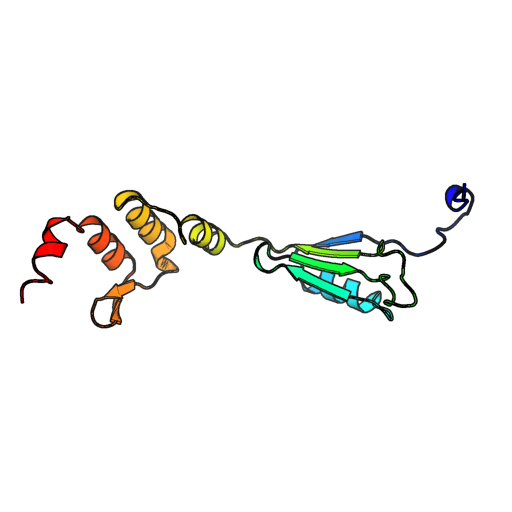00 96.00 115 ALA A O 1
ATOM 906 N N . ILE A 1 116 ? -23.134 -4.458 17.007 1.00 95.50 116 ILE A N 1
ATOM 907 C CA . ILE A 1 116 ? -23.289 -3.360 17.957 1.00 95.50 116 ILE A CA 1
ATOM 908 C C . ILE A 1 116 ? -22.469 -2.148 17.517 1.00 95.50 116 ILE A C 1
ATOM 910 O O . ILE A 1 116 ? -21.440 -2.259 16.850 1.00 95.50 116 ILE A O 1
ATOM 914 N N . GLN A 1 117 ? -22.907 -0.961 17.934 1.00 94.62 117 GLN A N 1
ATOM 915 C CA . GLN A 1 117 ? -22.137 0.260 17.709 1.00 94.62 117 GLN A CA 1
ATOM 916 C C . GLN A 1 117 ? -20.774 0.182 18.409 1.00 94.62 117 GLN A C 1
ATOM 918 O O . GLN A 1 117 ? -20.678 -0.294 19.545 1.00 94.62 117 GLN A O 1
ATOM 923 N N . ALA A 1 118 ? -19.736 0.710 17.760 1.00 94.81 118 ALA A N 1
ATOM 924 C CA . ALA A 1 118 ? -18.379 0.753 18.302 1.00 94.81 118 ALA A CA 1
ATOM 925 C C . ALA A 1 118 ? -18.315 1.429 19.685 1.00 94.81 118 ALA A C 1
ATOM 927 O O . ALA A 1 118 ? -17.635 0.944 20.584 1.00 94.81 118 ALA A O 1
ATOM 928 N N . THR A 1 119 ? -19.111 2.475 19.914 1.00 94.25 119 THR A N 1
ATOM 929 C CA . THR A 1 119 ? -19.228 3.153 21.219 1.00 94.25 119 THR A CA 1
ATOM 930 C C . THR A 1 119 ? -19.756 2.231 22.325 1.00 94.25 119 THR A C 1
ATOM 932 O O . THR A 1 119 ? -19.265 2.264 23.455 1.00 94.25 119 THR A O 1
ATOM 935 N N . LYS A 1 120 ? -20.714 1.346 22.011 1.00 94.12 120 LYS A N 1
ATOM 936 C CA . LYS A 1 120 ? -21.212 0.322 22.946 1.00 94.12 120 LYS A CA 1
ATOM 937 C C . LYS A 1 120 ? -20.119 -0.704 23.259 1.00 94.12 120 LYS A C 1
ATOM 939 O O . LYS A 1 120 ? -19.974 -1.088 24.419 1.00 94.12 120 LYS A O 1
ATOM 944 N N . ALA A 1 121 ? -19.330 -1.101 22.259 1.00 94.06 121 ALA A N 1
ATOM 945 C CA . ALA A 1 121 ? -18.184 -1.989 22.452 1.00 94.06 121 ALA A CA 1
ATOM 946 C C . ALA A 1 121 ? -17.096 -1.340 23.333 1.00 94.06 121 ALA A C 1
ATOM 948 O O . ALA A 1 121 ? -16.635 -1.957 24.293 1.00 94.06 121 ALA A O 1
ATOM 949 N N . ALA A 1 122 ? -16.755 -0.071 23.091 1.00 94.62 122 ALA A N 1
ATOM 950 C CA . ALA A 1 122 ? -15.814 0.687 23.918 1.00 94.62 122 ALA A CA 1
ATOM 951 C C . ALA A 1 122 ? -16.280 0.783 25.381 1.00 94.62 122 ALA A C 1
ATOM 953 O O . ALA A 1 122 ? -15.502 0.563 26.312 1.00 94.62 122 ALA A O 1
ATOM 954 N N . ALA A 1 123 ? -17.570 1.052 25.607 1.00 93.31 123 ALA A N 1
ATOM 955 C CA . ALA A 1 123 ? -18.152 1.081 26.947 1.00 93.31 123 ALA A CA 1
ATOM 956 C C . ALA A 1 123 ? -18.109 -0.289 27.646 1.00 93.31 123 ALA A C 1
ATOM 958 O O . ALA A 1 123 ? -17.876 -0.344 28.854 1.00 93.31 123 ALA A O 1
ATOM 959 N N . ALA A 1 124 ? -18.315 -1.384 26.908 1.00 92.38 124 ALA A N 1
ATOM 960 C CA . ALA A 1 124 ? -18.195 -2.738 27.443 1.00 92.38 124 ALA A CA 1
ATOM 961 C C . ALA A 1 124 ? -16.750 -3.047 27.864 1.00 92.38 124 ALA A C 1
ATOM 963 O O . ALA A 1 124 ? -16.538 -3.517 28.978 1.00 92.38 124 ALA A O 1
ATOM 964 N N . ILE A 1 125 ? -15.758 -2.690 27.039 1.00 91.62 125 ILE A N 1
ATOM 965 C CA . ILE A 1 125 ? -14.332 -2.902 27.337 1.00 91.62 125 ILE A CA 1
ATOM 966 C C . ILE A 1 125 ? -13.908 -2.199 28.629 1.00 91.62 125 ILE A C 1
ATOM 968 O O . ILE A 1 125 ? -13.188 -2.782 29.437 1.00 91.62 125 ILE A O 1
ATOM 972 N N . ARG A 1 126 ? -14.404 -0.981 28.879 1.00 92.62 126 ARG A N 1
ATOM 973 C CA . ARG A 1 126 ? -14.128 -0.251 30.131 1.00 92.62 126 ARG A CA 1
ATOM 974 C C . ARG A 1 126 ? -14.710 -0.908 31.381 1.00 92.62 126 ARG A C 1
ATOM 976 O O . ARG A 1 126 ? -14.259 -0.605 32.479 1.00 92.62 126 ARG A O 1
ATOM 983 N N . LYS A 1 127 ? -15.732 -1.751 31.227 1.00 90.19 127 LYS A N 1
ATOM 984 C CA . LYS A 1 127 ? -16.412 -2.444 32.330 1.00 90.19 127 LYS A CA 1
ATOM 985 C C . LYS A 1 127 ? -15.857 -3.843 32.589 1.00 90.19 127 LYS A C 1
ATOM 987 O O . LYS A 1 127 ? -16.331 -4.493 33.513 1.00 90.19 127 LYS A O 1
ATOM 992 N N . ILE A 1 128 ? -14.891 -4.316 31.797 1.00 86.12 128 ILE A N 1
ATOM 993 C CA . ILE A 1 128 ? -14.297 -5.642 31.986 1.00 86.12 128 ILE A CA 1
ATOM 994 C C . ILE A 1 128 ? -13.568 -5.667 33.334 1.00 86.12 128 ILE A C 1
ATOM 996 O O . ILE A 1 128 ? -12.526 -5.036 33.507 1.00 86.12 128 ILE A O 1
ATOM 1000 N N . THR A 1 129 ? -14.102 -6.427 34.285 1.00 79.56 129 THR A N 1
ATOM 1001 C CA . THR A 1 129 ? -13.468 -6.718 35.575 1.00 79.56 129 THR A CA 1
ATOM 1002 C C . THR A 1 129 ? -13.064 -8.189 35.642 1.00 79.56 129 THR A C 1
ATOM 1004 O O . THR A 1 129 ? -13.623 -9.040 34.954 1.00 79.56 129 THR A O 1
ATOM 1007 N N . ILE A 1 130 ? -12.065 -8.500 36.472 1.00 63.03 130 ILE A N 1
ATOM 1008 C CA . ILE A 1 130 ? -11.491 -9.852 36.595 1.00 63.03 130 ILE A CA 1
ATOM 1009 C C . ILE A 1 130 ? -12.522 -10.870 37.130 1.00 63.03 130 ILE A C 1
ATOM 1011 O O . ILE A 1 130 ? -12.462 -12.043 36.775 1.00 63.03 130 ILE A O 1
ATOM 1015 N N . GLU A 1 131 ? -13.509 -10.428 37.915 1.00 56.44 131 GLU A N 1
ATOM 1016 C CA . GLU A 1 131 ? -14.561 -11.290 38.482 1.00 56.44 131 GLU A CA 1
ATOM 1017 C C . GLU A 1 131 ? -15.547 -11.833 37.432 1.00 56.44 131 GLU A C 1
ATOM 1019 O O . GLU A 1 131 ? -16.131 -12.899 37.626 1.00 56.44 131 GLU A O 1
ATOM 1024 N N . ALA A 1 132 ? -15.689 -11.166 36.281 1.00 52.84 132 ALA A N 1
ATOM 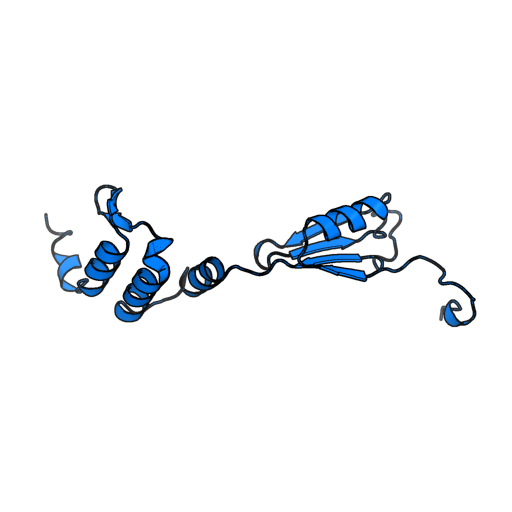1025 C CA . ALA A 1 132 ? -16.580 -11.621 35.211 1.00 52.84 132 ALA A CA 1
ATOM 1026 C C . ALA A 1 132 ? -16.149 -12.973 34.602 1.00 52.84 132 ALA A C 1
ATOM 1028 O O . ALA A 1 132 ? -16.988 -13.698 34.074 1.00 52.84 132 ALA A O 1
ATOM 1029 N N . ASN A 1 133 ? -14.872 -13.353 34.734 1.00 46.28 133 ASN A N 1
ATOM 1030 C CA . ASN A 1 133 ? -14.348 -14.619 34.213 1.00 46.28 133 ASN A CA 1
ATOM 1031 C C . ASN A 1 133 ? -14.578 -15.827 35.140 1.00 46.28 133 ASN A C 1
ATOM 1033 O O . ASN A 1 133 ? -14.362 -16.947 34.700 1.00 46.28 133 ASN A O 1
ATOM 1037 N N . GLN A 1 134 ? -15.005 -15.645 36.398 1.00 44.06 134 GLN A N 1
ATOM 1038 C CA . GLN A 1 134 ? -15.269 -16.777 37.307 1.00 44.06 134 GLN A CA 1
ATOM 1039 C C . GLN A 1 134 ? -16.715 -17.279 37.279 1.00 44.06 134 GLN A C 1
ATOM 1041 O O . GLN A 1 134 ? -16.977 -18.379 37.752 1.00 44.06 134 GLN A O 1
ATOM 1046 N N . THR A 1 135 ? -17.651 -16.510 36.722 1.00 42.16 135 THR A N 1
ATOM 1047 C CA . THR A 1 135 ? -19.078 -16.883 36.756 1.00 42.16 135 THR A CA 1
ATOM 1048 C C . THR A 1 135 ? -19.500 -17.699 35.525 1.00 42.16 135 THR A C 1
ATOM 1050 O O . THR A 1 135 ? -20.503 -18.392 35.579 1.00 42.16 135 THR A O 1
ATOM 1053 N N . ALA A 1 136 ? -18.718 -17.676 34.437 1.00 47.59 136 ALA A N 1
ATOM 1054 C CA . ALA A 1 136 ? -19.019 -18.425 33.210 1.00 47.59 136 ALA A CA 1
ATOM 1055 C C . ALA A 1 136 ? -18.510 -19.883 33.212 1.00 47.59 136 ALA A C 1
ATOM 1057 O O . ALA A 1 136 ? -18.974 -20.678 32.404 1.00 47.59 136 ALA A O 1
ATOM 1058 N N . ASP A 1 137 ? -17.589 -20.242 34.115 1.00 40.19 137 ASP A N 1
ATOM 1059 C CA . ASP A 1 137 ? -17.053 -21.612 34.249 1.00 40.19 137 ASP A CA 1
ATOM 1060 C C . ASP A 1 137 ? -17.818 -22.465 35.289 1.00 40.19 137 ASP A C 1
ATOM 1062 O O . ASP A 1 137 ? -17.435 -23.605 35.558 1.00 40.19 137 ASP A O 1
ATOM 1066 N N . PHE A 1 138 ? -18.891 -21.934 35.891 1.00 37.97 138 PHE A N 1
ATOM 1067 C CA . PHE A 1 138 ? -19.669 -22.612 36.942 1.00 37.97 138 PHE A CA 1
ATOM 1068 C C . PHE A 1 138 ? -21.189 -22.677 36.694 1.00 37.97 138 PHE A C 1
ATOM 1070 O O . PHE A 1 138 ? -21.927 -22.998 37.628 1.00 37.97 138 PHE A O 1
ATOM 1077 N N . GLU A 1 139 ? -21.659 -22.448 35.463 1.00 35.69 139 GLU A N 1
ATOM 1078 C CA . GLU A 1 139 ? -23.039 -22.774 35.044 1.00 35.69 139 GLU A CA 1
ATOM 1079 C C . GLU A 1 139 ? -23.086 -23.915 34.021 1.00 35.69 139 GLU A C 1
ATOM 1081 O O . GLU A 1 139 ? -22.317 -23.874 33.034 1.00 35.69 139 GLU A O 1
#

Sequence (139 aa):
RIHDLEKFNLNRFRFRGSLSTASIDDFTRYSKDLADEGTRCFIDADNMRAVSVLNLGTIDEPGHADNTATLKLKKTAPFSALLSVNGERNSQKSLAEWIEDWADYLVGFDANGDAIQATKAAAAIRKITIEANQTADFE

Radius of gyration: 26.19 Å; Cα contacts (8 Å, |Δi|>4): 177; chains: 1; bounding box: 65×34×64 Å

InterPro domains:
  IPR019276 Protein of unkown function DUF2303 [PF10065] (1-139)

Secondary structure (DSSP, 8-state):
-----GGGSSS-SS---EEEES-HHHHHHHHHHT--TT-EEEEETTTTEEEEETT-B-SSSB-----EEEEEPPPPHHHHHHHHHTTS---HHHHHHHHHHTGGG-EEE-TTS-EEEHHHHHHHHHT--GGGGTSTT--

Mean predicted aligned error: 7.83 Å

Nearest PDB structures (foldseek):
  2r6u-assembly2_D  TM=4.196E-01  e=2.127E+00  Rhodococcus jostii RHA1
  4f5o-assembly1_A  TM=2.517E-01  e=1.330E+00  Homo sapiens
  9ca1-assembly1_A  TM=3.452E-01  e=2.274E+00  Homo sapiens
  4p54-assembly1_A  TM=3.530E-01  e=3.889E+00  Helicobacter pylori J99